Protein AF-A0A1H9S6B4-F1 (afdb_monomer_lite)

Organism: NCBI:txid315405

pLDDT: mean 76.83, std 17.58, range [34.75, 95.19]

Secondary structure (DSSP, 8-state):
--HHHHHHHHHHHHHHHHHHHHHHHHHHHHHHHHS--S-HHHHHHHHHHHHHHHHTS---THHHHHHHHHHHHHHHHHHHTT----HHHHHHHHHHHHHHT-HHHHHHHHHHHHHH-TT-HHHHHHHHHHHHHHT-HHHHHHHHHHHHHS-----HHHHHHHHHH-

Structure (mmCIF, N/CA/C/O backbone):
data_AF-A0A1H9S6B4-F1
#
_entry.id   AF-A0A1H9S6B4-F1
#
loop_
_atom_site.group_PDB
_atom_site.id
_atom_site.type_symbol
_atom_site.label_atom_id
_atom_site.label_alt_id
_atom_site.label_comp_id
_atom_site.label_asym_id
_atom_site.label_entity_id
_atom_site.label_seq_id
_atom_site.pdbx_PDB_ins_code
_atom_site.Cartn_x
_atom_site.Cartn_y
_atom_site.Cartn_z
_atom_site.occupancy
_atom_site.B_iso_or_equiv
_atom_site.auth_seq_id
_atom_site.auth_comp_id
_atom_site.auth_asym_id
_atom_site.auth_atom_id
_atom_site.pdbx_PDB_model_num
ATOM 1 N N . MET A 1 1 ? 44.516 -23.606 -2.384 1.00 48.06 1 MET A N 1
ATOM 2 C CA . MET A 1 1 ? 44.073 -22.202 -2.239 1.00 48.06 1 MET A CA 1
ATOM 3 C C . MET A 1 1 ? 44.112 -21.545 -3.615 1.00 48.06 1 MET A C 1
ATOM 5 O O . MET A 1 1 ? 45.120 -20.948 -3.953 1.00 48.06 1 MET A O 1
ATOM 9 N N . ASN A 1 2 ? 43.079 -21.761 -4.436 1.00 41.28 2 ASN A N 1
ATOM 10 C CA . ASN A 1 2 ? 42.835 -21.011 -5.684 1.00 41.28 2 ASN A CA 1
ATOM 11 C C . ASN A 1 2 ? 41.379 -21.172 -6.178 1.00 41.28 2 ASN A C 1
ATOM 13 O O . ASN A 1 2 ? 40.911 -20.349 -6.950 1.00 41.28 2 ASN A O 1
ATOM 17 N N . GLU A 1 3 ? 40.646 -22.184 -5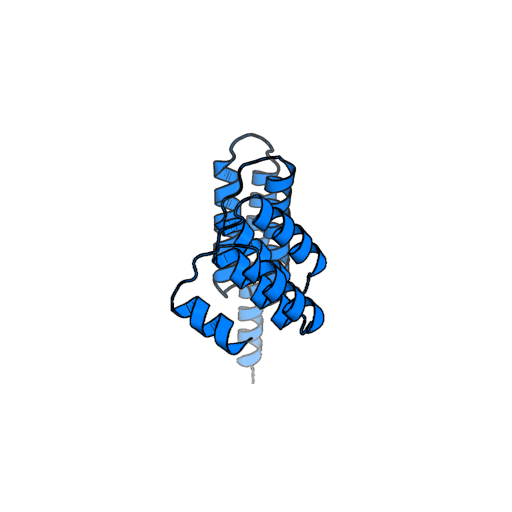.694 1.00 40.75 3 GLU A N 1
ATOM 18 C CA . GLU A 1 3 ? 39.237 -22.419 -6.061 1.00 40.75 3 GLU A CA 1
ATOM 19 C C . GLU A 1 3 ? 38.269 -21.343 -5.531 1.00 40.75 3 GLU A C 1
ATOM 21 O O . GLU A 1 3 ? 37.326 -20.991 -6.230 1.00 40.75 3 GLU A O 1
ATOM 26 N N . ASP A 1 4 ? 38.525 -20.729 -4.368 1.00 41.12 4 ASP A N 1
ATOM 27 C CA . ASP A 1 4 ? 37.637 -19.680 -3.827 1.00 41.12 4 ASP A CA 1
ATOM 28 C C . ASP A 1 4 ? 37.714 -18.341 -4.589 1.00 41.12 4 ASP A C 1
ATOM 30 O O . ASP A 1 4 ? 36.780 -17.545 -4.540 1.00 41.12 4 ASP A O 1
ATOM 34 N N . ILE A 1 5 ? 38.805 -18.068 -5.316 1.00 41.06 5 ILE A N 1
ATOM 35 C CA . ILE A 1 5 ? 38.995 -16.790 -6.031 1.00 41.06 5 ILE A CA 1
ATOM 36 C C . ILE A 1 5 ? 38.323 -16.832 -7.414 1.00 41.06 5 ILE A C 1
ATOM 38 O O . ILE A 1 5 ? 37.718 -15.846 -7.838 1.00 41.06 5 ILE A O 1
ATOM 42 N N . GLU A 1 6 ? 38.361 -17.981 -8.099 1.00 43.78 6 GLU A N 1
ATOM 43 C CA . GLU A 1 6 ? 37.706 -18.159 -9.405 1.00 43.78 6 GLU A CA 1
ATOM 44 C C . GLU A 1 6 ? 36.174 -18.196 -9.294 1.00 43.78 6 GLU A C 1
ATOM 46 O O . GLU A 1 6 ? 35.484 -17.613 -10.133 1.00 43.78 6 GLU A O 1
ATOM 51 N N . VAL A 1 7 ? 35.629 -18.795 -8.228 1.00 42.06 7 VAL A N 1
ATOM 52 C CA . VAL A 1 7 ? 34.173 -18.868 -8.004 1.00 42.06 7 VAL A CA 1
ATOM 53 C C . VAL A 1 7 ? 33.579 -17.489 -7.695 1.00 42.06 7 VAL A C 1
ATOM 55 O O . VAL A 1 7 ? 32.514 -17.149 -8.212 1.00 42.06 7 VAL A O 1
ATOM 58 N N . VAL A 1 8 ? 34.282 -16.651 -6.923 1.00 38.88 8 VAL A N 1
ATOM 59 C CA . VAL A 1 8 ? 33.838 -15.279 -6.613 1.00 38.88 8 VAL A CA 1
ATOM 60 C C . VAL A 1 8 ? 33.851 -14.398 -7.860 1.00 38.88 8 VAL A C 1
ATOM 62 O O . VAL A 1 8 ? 32.920 -13.617 -8.067 1.00 38.88 8 VAL A O 1
ATOM 65 N N . HIS A 1 9 ? 34.857 -14.537 -8.727 1.00 38.88 9 HIS A N 1
ATOM 66 C CA . HIS A 1 9 ? 34.876 -13.813 -9.997 1.00 38.88 9 HIS A CA 1
ATOM 67 C C . HIS A 1 9 ? 33.759 -14.268 -10.932 1.00 38.88 9 HIS A C 1
ATOM 69 O O . HIS A 1 9 ? 33.071 -13.417 -11.485 1.00 38.88 9 HIS A O 1
ATOM 75 N N . TYR A 1 10 ? 33.498 -15.572 -11.035 1.00 39.22 10 TYR A N 1
ATOM 76 C CA . TYR A 1 10 ? 32.417 -16.081 -11.876 1.00 39.22 10 TYR A CA 1
ATOM 77 C C . TYR A 1 10 ? 31.032 -15.642 -11.379 1.00 39.22 10 TYR A C 1
ATOM 79 O O . TYR A 1 10 ? 30.213 -15.183 -12.172 1.00 39.22 10 TYR A O 1
ATOM 87 N N . ALA A 1 11 ? 30.793 -15.675 -10.064 1.00 34.75 11 ALA A N 1
ATOM 88 C CA . ALA A 1 11 ? 29.568 -15.150 -9.467 1.00 34.75 11 ALA A CA 1
ATOM 89 C C . ALA A 1 11 ? 29.428 -13.638 -9.702 1.00 34.75 11 ALA A C 1
ATOM 91 O O . ALA A 1 11 ? 28.366 -13.187 -10.114 1.00 34.75 11 ALA A O 1
ATOM 92 N N . THR A 1 12 ? 30.502 -12.862 -9.528 1.00 37.25 12 THR A N 1
ATOM 93 C CA . THR A 1 12 ? 30.503 -11.407 -9.769 1.00 37.25 12 THR A CA 1
ATOM 94 C C . THR A 1 12 ? 30.252 -11.073 -11.239 1.00 37.25 12 THR A C 1
ATOM 96 O O . THR A 1 12 ? 29.513 -10.136 -11.532 1.00 37.25 12 THR A O 1
ATOM 99 N N . THR A 1 13 ? 30.819 -11.843 -12.169 1.00 46.03 13 THR A N 1
ATOM 100 C CA . THR A 1 13 ? 30.599 -11.683 -13.611 1.00 46.03 13 THR A CA 1
ATOM 101 C C . THR A 1 13 ? 29.174 -12.060 -13.992 1.00 46.03 13 THR A C 1
ATOM 103 O O . THR A 1 13 ? 28.532 -11.280 -14.683 1.00 46.03 13 THR A O 1
ATOM 106 N N . ILE A 1 14 ? 28.628 -13.166 -13.474 1.00 38.00 14 ILE A N 1
ATOM 107 C CA . ILE A 1 14 ? 27.219 -13.527 -13.686 1.00 38.00 14 ILE A CA 1
ATOM 108 C C . ILE A 1 14 ? 26.300 -12.454 -13.104 1.00 38.00 14 ILE A C 1
ATOM 110 O O . ILE A 1 14 ? 25.396 -12.005 -13.796 1.00 38.00 14 ILE A O 1
ATOM 114 N N . LEU A 1 15 ? 26.546 -11.988 -11.877 1.00 39.41 15 LEU A N 1
ATOM 115 C CA . LEU A 1 15 ? 25.784 -10.905 -11.250 1.00 39.41 15 LEU A CA 1
ATOM 116 C C . LEU A 1 15 ? 25.887 -9.599 -12.047 1.00 39.41 15 LEU A C 1
ATOM 118 O O . LEU A 1 15 ? 24.884 -8.906 -12.184 1.00 39.41 15 LEU A O 1
ATOM 122 N N . SER A 1 16 ? 27.053 -9.281 -12.616 1.00 50.62 16 SER A N 1
ATOM 123 C CA . SER A 1 16 ? 27.277 -8.077 -13.432 1.00 50.62 16 SER A CA 1
ATOM 124 C C . SER A 1 16 ? 26.652 -8.179 -14.829 1.00 50.62 16 SER A C 1
ATOM 126 O O . SER A 1 16 ? 26.104 -7.201 -15.328 1.00 50.62 16 SER A O 1
ATOM 128 N N . GLU A 1 17 ? 26.684 -9.350 -15.463 1.00 50.91 17 GLU A N 1
ATOM 129 C CA . GLU A 1 17 ? 26.035 -9.608 -16.756 1.00 50.91 17 GLU A CA 1
ATOM 130 C C . GLU A 1 17 ? 24.513 -9.669 -16.619 1.00 50.91 17 GLU A C 1
ATOM 132 O O . GLU A 1 17 ? 23.785 -9.182 -17.486 1.00 50.91 17 GLU A O 1
ATOM 137 N N . LEU A 1 18 ? 24.035 -10.231 -15.510 1.00 48.28 18 LEU A N 1
ATOM 138 C CA . LEU A 1 18 ? 22.630 -10.253 -15.136 1.00 48.28 18 LEU A CA 1
ATOM 139 C C . LEU A 1 18 ? 22.145 -8.821 -14.863 1.00 48.28 18 LEU A C 1
ATOM 141 O O . LEU A 1 18 ? 21.170 -8.384 -15.466 1.00 48.28 18 LEU A O 1
ATOM 145 N N . THR A 1 19 ? 22.905 -8.057 -14.073 1.00 50.72 19 THR A N 1
ATOM 146 C CA . THR A 1 19 ? 22.744 -6.607 -13.859 1.00 50.72 19 THR A CA 1
ATOM 147 C C . THR A 1 19 ? 22.668 -5.840 -15.180 1.00 50.72 19 THR A C 1
ATOM 149 O O . THR A 1 19 ? 21.716 -5.101 -15.398 1.00 50.72 19 THR A O 1
ATOM 152 N N . ALA A 1 20 ? 23.611 -6.048 -16.102 1.00 63.16 20 ALA A N 1
ATOM 153 C CA . ALA A 1 20 ? 23.671 -5.310 -17.364 1.00 63.16 20 ALA A CA 1
ATOM 154 C C . ALA A 1 20 ? 22.503 -5.642 -18.308 1.00 63.16 20 ALA A C 1
ATOM 156 O O . ALA A 1 20 ? 21.926 -4.738 -18.911 1.00 63.16 20 ALA A O 1
ATOM 157 N N . LYS A 1 21 ? 22.111 -6.921 -18.411 1.00 58.25 21 LYS A N 1
ATOM 158 C CA . LYS A 1 21 ? 20.923 -7.333 -19.182 1.00 58.25 21 LYS A CA 1
ATOM 159 C C . LYS A 1 21 ? 19.634 -6.781 -18.582 1.00 58.25 21 LYS A C 1
ATOM 161 O O . LYS A 1 21 ? 18.717 -6.435 -19.326 1.00 58.25 21 LYS A O 1
ATOM 166 N N . TYR A 1 22 ? 19.557 -6.678 -17.257 1.00 58.34 22 TYR A N 1
ATOM 167 C CA . TYR A 1 22 ? 18.402 -6.097 -16.581 1.00 58.34 22 TYR A CA 1
ATOM 168 C C . TYR A 1 22 ? 18.359 -4.576 -16.683 1.00 58.34 22 TYR A C 1
ATOM 170 O O . TYR A 1 22 ? 17.283 -4.034 -16.920 1.00 58.34 22 TYR A O 1
ATOM 178 N N . ASP A 1 23 ? 19.497 -3.890 -16.603 1.00 60.03 23 ASP A N 1
ATOM 179 C CA . ASP A 1 23 ? 19.592 -2.457 -16.880 1.00 60.03 23 ASP A CA 1
ATOM 180 C C . ASP A 1 23 ? 19.213 -2.149 -18.327 1.00 60.03 23 ASP A C 1
ATOM 182 O O . ASP A 1 23 ? 18.496 -1.183 -18.580 1.00 60.03 23 ASP A O 1
ATOM 186 N N . GLU A 1 24 ? 19.614 -2.996 -19.277 1.00 65.25 24 GLU A N 1
ATOM 187 C CA . GLU A 1 24 ? 19.186 -2.893 -20.669 1.00 65.25 24 GLU A CA 1
ATOM 188 C C . GLU A 1 24 ? 17.670 -3.100 -20.803 1.00 65.25 24 GLU A C 1
ATOM 190 O O . GLU A 1 24 ? 17.001 -2.272 -21.421 1.00 65.25 24 GLU A O 1
ATOM 195 N N . HIS A 1 25 ? 17.096 -4.128 -20.169 1.00 57.00 25 HIS A N 1
ATOM 196 C CA . HIS A 1 25 ? 15.646 -4.360 -20.159 1.00 57.00 25 HIS A CA 1
ATOM 197 C C . HIS A 1 25 ? 14.875 -3.206 -19.509 1.00 57.00 25 HIS A C 1
ATOM 199 O O . HIS A 1 25 ? 13.878 -2.737 -20.061 1.00 57.00 25 HIS A O 1
ATOM 205 N N . LEU A 1 26 ? 15.346 -2.701 -18.368 1.00 57.78 26 LEU A N 1
ATOM 206 C CA . LEU A 1 26 ? 14.770 -1.557 -17.669 1.00 57.78 26 LEU A CA 1
ATOM 207 C C . LEU A 1 26 ? 14.898 -0.285 -18.511 1.00 57.78 26 LEU A C 1
ATOM 209 O O . LEU A 1 26 ? 13.979 0.531 -18.546 1.00 57.78 26 LEU A O 1
ATOM 213 N N . HIS A 1 27 ? 16.011 -0.106 -19.219 1.00 62.50 27 HIS A N 1
ATOM 214 C CA . HIS A 1 27 ? 16.219 1.011 -20.129 1.00 62.50 27 HIS A CA 1
ATOM 215 C C . HIS A 1 27 ? 15.288 0.926 -21.344 1.00 62.50 27 HIS A C 1
ATOM 217 O O . HIS A 1 27 ? 14.626 1.911 -21.672 1.00 62.50 27 HIS A O 1
ATOM 223 N N . GLN A 1 28 ? 15.165 -0.245 -21.970 1.00 62.41 28 GLN A N 1
ATOM 224 C CA . GLN A 1 28 ? 14.234 -0.505 -23.069 1.00 62.41 28 GLN A CA 1
ATOM 225 C C . GLN A 1 28 ? 12.777 -0.300 -22.628 1.00 62.41 28 GLN A C 1
ATOM 227 O O . GLN A 1 28 ? 12.000 0.314 -23.358 1.00 62.41 28 GLN A O 1
ATOM 232 N N . LEU A 1 29 ? 12.415 -0.716 -21.410 1.00 55.25 29 LEU A N 1
ATOM 233 C CA . LEU A 1 29 ? 11.091 -0.494 -20.818 1.00 55.25 29 LEU A CA 1
ATOM 234 C C . LEU A 1 29 ? 10.840 0.982 -20.503 1.00 55.25 29 LEU A C 1
ATOM 236 O O . LEU A 1 29 ? 9.793 1.506 -20.874 1.00 55.25 29 LEU A O 1
ATOM 240 N N . LYS A 1 30 ? 11.813 1.695 -19.923 1.00 55.06 30 LYS A N 1
ATOM 241 C CA . LYS A 1 30 ? 11.750 3.157 -19.738 1.00 55.06 30 LYS A CA 1
ATOM 242 C C . LYS A 1 30 ? 11.584 3.879 -21.074 1.00 55.06 30 LYS A C 1
ATOM 244 O O . LYS A 1 30 ? 10.847 4.859 -21.148 1.00 55.06 30 LYS A O 1
ATOM 249 N N . GLN A 1 31 ? 12.236 3.406 -22.137 1.00 59.53 31 GLN A N 1
ATOM 250 C CA . GLN A 1 31 ? 12.050 3.931 -23.490 1.00 59.53 31 GLN A CA 1
ATOM 251 C C . GLN A 1 31 ? 10.671 3.581 -24.072 1.00 59.53 31 GLN A C 1
ATOM 253 O O . GLN A 1 31 ? 10.062 4.423 -24.732 1.00 59.53 31 GLN A O 1
ATOM 258 N N . TYR A 1 32 ? 10.156 2.376 -23.813 1.00 52.25 32 TYR A N 1
ATOM 259 C CA . TYR A 1 32 ? 8.831 1.929 -24.248 1.00 52.25 32 TYR A CA 1
ATOM 260 C C . TYR A 1 32 ? 7.707 2.701 -23.541 1.00 52.25 32 TYR A C 1
ATOM 262 O O . TYR A 1 32 ? 6.788 3.168 -24.204 1.00 52.25 32 TYR A O 1
ATOM 270 N N . ALA A 1 33 ? 7.828 2.940 -22.233 1.00 48.19 33 ALA A N 1
ATOM 271 C CA . ALA A 1 33 ? 6.916 3.777 -21.453 1.00 48.19 33 ALA A CA 1
ATOM 272 C C . ALA A 1 33 ? 7.018 5.270 -21.833 1.00 48.19 33 ALA A C 1
ATOM 274 O O . ALA A 1 33 ? 6.006 5.969 -21.896 1.00 48.19 33 ALA A O 1
ATOM 275 N N . LYS A 1 34 ? 8.223 5.767 -22.171 1.00 53.03 34 LYS A N 1
ATOM 276 C CA . LYS A 1 34 ? 8.434 7.133 -22.698 1.00 53.03 34 LYS A CA 1
ATOM 277 C C . LYS A 1 34 ? 7.794 7.374 -24.061 1.00 53.03 34 LYS A C 1
ATOM 279 O O . LYS A 1 34 ? 7.544 8.535 -24.395 1.00 53.03 34 LYS A O 1
ATOM 284 N N . LYS A 1 35 ? 7.519 6.333 -24.854 1.00 52.03 35 LYS A N 1
ATOM 285 C CA . LYS A 1 35 ? 6.670 6.450 -26.048 1.00 52.03 35 LYS A CA 1
ATOM 286 C C . LYS A 1 35 ? 5.231 6.629 -25.565 1.00 52.03 35 LYS A C 1
ATOM 288 O O . LYS A 1 35 ? 4.455 5.685 -25.486 1.00 52.03 35 LYS A O 1
ATOM 293 N N . LYS A 1 36 ? 4.936 7.873 -25.180 1.00 47.19 36 LYS A N 1
ATOM 294 C CA . LYS A 1 36 ? 3.730 8.379 -24.512 1.00 47.19 36 LYS A CA 1
ATOM 295 C C . LYS A 1 36 ? 2.517 8.381 -25.455 1.00 47.19 36 LYS A C 1
ATOM 297 O O . LYS A 1 36 ? 1.856 9.397 -25.648 1.00 47.19 36 LYS A O 1
ATOM 302 N N . THR A 1 37 ? 2.259 7.234 -26.074 1.00 48.53 37 THR A N 1
ATOM 303 C CA . THR A 1 37 ? 1.147 6.994 -26.988 1.00 48.53 37 THR A CA 1
ATOM 304 C C . THR A 1 37 ? 0.610 5.577 -26.743 1.00 48.53 37 THR A C 1
ATOM 306 O O . THR A 1 37 ? 1.171 4.575 -27.183 1.00 48.53 37 THR A O 1
ATOM 309 N N . GLU A 1 38 ? -0.499 5.557 -25.995 1.00 58.50 38 GLU A N 1
ATOM 310 C CA . GLU A 1 38 ? -1.653 4.661 -26.171 1.00 58.50 38 GLU A CA 1
ATOM 311 C C . GLU A 1 38 ? -1.576 3.223 -25.621 1.00 58.50 38 GLU A C 1
ATOM 313 O O . GLU A 1 38 ? -1.293 2.237 -26.302 1.00 58.50 38 GLU A O 1
ATOM 318 N N . SER A 1 39 ? -1.921 3.083 -24.338 1.00 65.25 39 SER A N 1
ATOM 319 C CA . SER A 1 39 ? -3.183 2.471 -23.862 1.00 65.25 39 SER A CA 1
ATOM 320 C C . SER A 1 39 ? -3.085 2.229 -22.351 1.00 65.25 39 SER A C 1
ATOM 322 O O . SER A 1 39 ? -2.065 1.747 -21.864 1.00 65.25 39 SER A O 1
ATOM 324 N N . LEU A 1 40 ? -4.143 2.553 -21.603 1.00 68.19 40 LEU A N 1
ATOM 325 C CA . LEU A 1 40 ? -4.270 2.273 -20.163 1.00 68.19 40 LEU A CA 1
ATOM 326 C C . LEU A 1 40 ? -3.864 0.825 -19.812 1.00 68.19 40 LEU A C 1
ATOM 328 O O . LEU A 1 40 ? -3.160 0.581 -18.837 1.00 68.19 40 LEU A O 1
ATOM 332 N N . ASP A 1 41 ? -4.242 -0.121 -20.673 1.00 69.25 41 ASP A N 1
ATOM 333 C CA . ASP A 1 41 ? -3.897 -1.541 -20.576 1.00 69.25 41 ASP A CA 1
ATOM 334 C C . ASP A 1 41 ? -2.380 -1.799 -20.527 1.00 69.25 41 ASP A C 1
ATOM 336 O O . ASP A 1 41 ? -1.914 -2.601 -19.720 1.00 69.25 41 ASP A O 1
ATOM 340 N N . ARG A 1 42 ? -1.576 -1.083 -21.325 1.00 70.75 42 ARG A N 1
ATOM 341 C CA . ARG A 1 42 ? -0.110 -1.226 -21.297 1.00 70.75 42 ARG A CA 1
ATOM 342 C C . ARG A 1 42 ? 0.495 -0.731 -19.991 1.00 70.75 42 ARG A C 1
ATOM 344 O O . ARG A 1 42 ? 1.432 -1.351 -19.499 1.00 70.75 42 ARG A O 1
ATOM 351 N N . ARG A 1 43 ? -0.038 0.357 -19.433 1.00 73.12 43 ARG A N 1
ATOM 352 C CA . ARG A 1 43 ? 0.427 0.903 -18.151 1.00 73.12 43 ARG A CA 1
ATOM 353 C C . ARG A 1 43 ? 0.110 -0.050 -17.001 1.00 73.12 43 ARG A C 1
ATOM 355 O O . ARG A 1 43 ? 0.988 -0.351 -16.202 1.00 73.12 43 ARG A O 1
ATOM 362 N N . HIS A 1 44 ? -1.093 -0.629 -16.992 1.00 73.94 44 HIS A N 1
ATOM 363 C CA . HIS A 1 44 ? -1.435 -1.687 -16.039 1.00 73.94 44 HIS A CA 1
ATOM 364 C C . HIS A 1 44 ? -0.548 -2.917 -16.180 1.00 73.94 44 HIS A C 1
ATOM 366 O O . HIS A 1 44 ? -0.034 -3.388 -15.177 1.00 73.94 44 HIS A O 1
ATOM 372 N N . LYS A 1 45 ? -0.298 -3.396 -17.403 1.00 74.25 45 LYS A N 1
ATOM 373 C CA . LYS A 1 45 ? 0.610 -4.533 -17.633 1.00 74.25 45 LYS A CA 1
ATOM 374 C C . LYS A 1 45 ? 2.032 -4.254 -17.160 1.00 74.25 45 LYS A C 1
ATOM 376 O O . LYS A 1 45 ? 2.699 -5.159 -16.672 1.00 74.25 45 LYS A O 1
ATOM 381 N N . TYR A 1 46 ? 2.498 -3.018 -17.306 1.00 76.56 46 TYR A N 1
ATOM 382 C CA . TYR A 1 46 ? 3.803 -2.615 -16.802 1.00 76.56 46 TYR A CA 1
ATOM 383 C C . TYR A 1 46 ? 3.836 -2.590 -15.267 1.00 76.56 46 TYR A C 1
ATOM 385 O O . TYR A 1 46 ? 4.767 -3.134 -14.680 1.00 76.56 46 TYR A O 1
ATOM 393 N N . ALA A 1 47 ? 2.798 -2.060 -14.614 1.00 78.69 47 ALA A N 1
ATOM 394 C CA . ALA A 1 47 ? 2.663 -2.129 -13.159 1.00 78.69 47 ALA A CA 1
ATOM 395 C C . ALA A 1 47 ? 2.548 -3.581 -12.652 1.00 78.69 47 ALA A C 1
ATOM 397 O O . ALA A 1 47 ? 3.234 -3.945 -11.703 1.00 78.69 47 ALA A O 1
ATOM 398 N N . ASP A 1 48 ? 1.749 -4.427 -13.314 1.00 77.06 48 ASP A N 1
ATOM 399 C CA . ASP A 1 48 ? 1.610 -5.859 -13.007 1.00 77.06 48 ASP A CA 1
ATOM 400 C C . ASP A 1 48 ? 2.979 -6.570 -13.099 1.00 77.06 48 ASP A C 1
ATOM 402 O O . ASP A 1 48 ? 3.347 -7.341 -12.214 1.00 77.06 48 ASP A O 1
ATOM 406 N N . PHE A 1 49 ? 3.770 -6.268 -14.138 1.00 77.06 49 PHE A N 1
ATOM 407 C CA . PHE A 1 49 ? 5.126 -6.801 -14.307 1.00 77.06 49 PHE A CA 1
ATOM 408 C C . PHE A 1 49 ? 6.077 -6.353 -13.191 1.00 77.06 49 PHE A C 1
ATOM 410 O O . PHE A 1 49 ? 6.793 -7.179 -12.628 1.00 77.06 49 PHE A O 1
ATOM 417 N N . LEU A 1 50 ? 6.082 -5.056 -12.866 1.00 75.94 50 LEU A N 1
ATOM 418 C CA . LEU A 1 50 ? 6.906 -4.517 -11.786 1.00 75.94 50 LEU A CA 1
ATOM 419 C C . LEU A 1 50 ? 6.548 -5.161 -10.442 1.00 75.94 50 LEU A C 1
ATOM 421 O O . LEU A 1 50 ? 7.456 -5.556 -9.717 1.00 75.94 50 LEU A O 1
ATOM 425 N N . ASN A 1 51 ? 5.253 -5.320 -10.142 1.00 80.56 51 ASN A N 1
ATOM 426 C CA . ASN A 1 51 ? 4.810 -5.980 -8.916 1.00 80.56 51 ASN A CA 1
ATOM 427 C C . ASN A 1 51 ? 5.291 -7.433 -8.847 1.00 80.56 51 ASN A C 1
ATOM 429 O O . ASN A 1 51 ? 5.921 -7.826 -7.873 1.00 80.56 51 ASN A O 1
ATOM 433 N N . HIS A 1 52 ? 5.079 -8.207 -9.917 1.00 76.06 52 HIS A N 1
ATOM 434 C CA . HIS A 1 52 ? 5.527 -9.599 -9.969 1.00 76.06 52 HIS A CA 1
ATOM 435 C C . HIS A 1 52 ? 7.039 -9.730 -9.743 1.00 76.06 52 HIS A C 1
ATOM 437 O O . HIS A 1 52 ? 7.500 -10.673 -9.106 1.00 76.06 52 HIS A O 1
ATOM 443 N N . TYR A 1 53 ? 7.819 -8.773 -10.249 1.00 71.50 53 TYR A N 1
ATOM 444 C CA . TYR A 1 53 ? 9.265 -8.784 -10.079 1.00 71.50 53 TYR A CA 1
ATOM 445 C C . TYR A 1 53 ? 9.695 -8.402 -8.653 1.00 71.50 53 TYR A C 1
ATOM 447 O O . TYR A 1 53 ? 10.607 -9.031 -8.121 1.00 71.50 53 TYR A O 1
ATOM 455 N N . ILE A 1 54 ? 9.009 -7.449 -8.009 1.00 75.00 54 ILE A N 1
ATOM 456 C CA . ILE A 1 54 ? 9.207 -7.119 -6.583 1.00 75.00 54 ILE A CA 1
ATOM 457 C C . ILE A 1 54 ? 8.878 -8.333 -5.698 1.00 75.00 54 ILE A C 1
ATOM 459 O O . ILE A 1 54 ? 9.643 -8.662 -4.797 1.00 75.00 54 ILE A O 1
ATOM 463 N N . GLU A 1 55 ? 7.781 -9.037 -5.985 1.00 77.25 55 GLU A N 1
ATOM 464 C CA . GLU A 1 55 ? 7.346 -10.224 -5.234 1.00 77.25 55 GLU A CA 1
ATOM 465 C C . GLU A 1 55 ? 8.235 -11.452 -5.458 1.00 77.25 55 GLU A C 1
ATOM 467 O O . GLU A 1 55 ? 8.238 -12.367 -4.640 1.00 77.25 55 GLU A O 1
ATOM 472 N N . SER A 1 56 ? 8.990 -11.503 -6.558 1.00 69.19 56 SER A N 1
ATOM 473 C CA . SER A 1 56 ? 9.741 -12.703 -6.936 1.00 69.19 56 SER A CA 1
ATOM 474 C C . SER A 1 56 ? 10.922 -13.047 -6.015 1.00 69.19 56 SER A C 1
ATOM 476 O O . SER A 1 56 ? 11.572 -14.055 -6.264 1.00 69.19 56 SER A O 1
ATOM 478 N N . GLU A 1 57 ? 11.233 -12.234 -4.995 1.00 61.16 57 GLU A N 1
ATOM 479 C CA . GLU A 1 57 ? 12.405 -12.336 -4.091 1.00 61.16 57 GLU A CA 1
ATOM 480 C C . GLU A 1 57 ? 13.779 -12.395 -4.802 1.00 61.16 57 GLU A C 1
ATOM 482 O O . GLU A 1 57 ? 14.821 -12.400 -4.155 1.00 61.16 57 GLU A O 1
ATOM 487 N N . ILE A 1 58 ? 13.817 -12.366 -6.140 1.00 56.16 58 ILE A N 1
ATOM 488 C CA . ILE A 1 58 ? 15.038 -12.402 -6.963 1.00 56.16 58 ILE A CA 1
ATOM 489 C C . ILE A 1 58 ? 15.794 -11.062 -6.901 1.00 56.16 58 ILE A C 1
ATOM 491 O O . ILE A 1 58 ? 16.995 -10.999 -7.171 1.00 56.16 58 ILE A O 1
ATOM 495 N N . ALA A 1 59 ? 15.110 -9.974 -6.545 1.00 54.38 59 ALA A N 1
ATOM 496 C CA . ALA A 1 59 ? 15.689 -8.643 -6.433 1.00 54.38 59 ALA A CA 1
ATOM 497 C C . ALA A 1 59 ? 16.255 -8.405 -5.022 1.00 54.38 59 ALA A C 1
ATOM 499 O O . ALA A 1 59 ? 15.636 -7.741 -4.200 1.00 54.38 59 ALA A O 1
ATOM 500 N N . GLU A 1 60 ? 17.451 -8.912 -4.723 1.00 54.75 60 GLU A N 1
ATOM 501 C CA . GLU A 1 60 ? 18.134 -8.556 -3.472 1.00 54.75 60 GLU A CA 1
ATOM 502 C C . GLU A 1 60 ? 18.822 -7.176 -3.567 1.00 54.75 60 GLU A C 1
ATOM 504 O O . GLU A 1 60 ? 19.445 -6.810 -4.571 1.00 54.75 60 GLU A O 1
ATOM 509 N N . GLY A 1 61 ? 18.738 -6.387 -2.491 1.00 61.31 61 GLY A N 1
ATOM 510 C CA . GLY A 1 61 ? 19.508 -5.151 -2.318 1.00 61.31 61 GLY A CA 1
ATOM 511 C C . GLY A 1 61 ? 19.022 -3.954 -3.150 1.00 61.31 61 GLY A C 1
ATOM 512 O O . GLY A 1 61 ? 17.859 -3.565 -3.097 1.00 61.31 61 GLY A O 1
ATOM 513 N N . HIS A 1 62 ? 19.930 -3.300 -3.884 1.00 52.66 62 HIS A N 1
ATOM 514 C CA . HIS A 1 62 ? 19.664 -2.026 -4.580 1.00 52.66 62 HIS A CA 1
ATOM 515 C C . HIS A 1 62 ? 18.598 -2.108 -5.691 1.00 52.66 62 HIS A C 1
ATOM 517 O O . HIS A 1 62 ? 17.995 -1.088 -6.049 1.00 52.66 62 HIS A O 1
ATOM 523 N N . TYR A 1 63 ? 18.351 -3.304 -6.228 1.00 65.25 63 TYR A N 1
ATOM 524 C CA . TYR A 1 63 ? 17.344 -3.516 -7.265 1.00 65.25 63 TYR A CA 1
ATOM 525 C C . TYR A 1 63 ? 15.924 -3.385 -6.726 1.00 65.25 63 TYR A C 1
ATOM 527 O O . TYR A 1 63 ? 15.116 -2.713 -7.364 1.00 65.25 63 TYR A O 1
ATOM 535 N N . ASP A 1 64 ? 15.648 -3.925 -5.537 1.00 71.00 64 ASP A N 1
ATOM 536 C CA . ASP A 1 64 ? 14.335 -3.843 -4.886 1.00 71.00 64 ASP A CA 1
ATOM 537 C C . ASP A 1 64 ? 13.873 -2.387 -4.737 1.00 71.00 64 ASP A C 1
ATOM 539 O O . ASP A 1 64 ? 12.796 -2.009 -5.196 1.00 71.00 64 ASP A O 1
ATOM 543 N N . LEU A 1 65 ? 14.744 -1.519 -4.210 1.00 75.38 65 LEU A N 1
ATOM 544 C CA . LEU A 1 65 ? 14.429 -0.099 -4.043 1.00 75.38 65 LEU A CA 1
ATOM 545 C C . LEU A 1 65 ? 14.171 0.605 -5.386 1.00 75.38 65 LEU A C 1
ATOM 547 O O . LEU A 1 65 ? 13.257 1.421 -5.499 1.00 75.38 65 LEU A O 1
ATOM 551 N N . THR A 1 66 ? 14.958 0.287 -6.418 1.00 76.81 66 THR A N 1
ATOM 552 C CA . THR A 1 66 ? 14.802 0.883 -7.755 1.00 76.81 66 THR A CA 1
ATOM 553 C C . THR A 1 66 ? 13.479 0.473 -8.401 1.00 76.81 66 THR A C 1
ATOM 555 O O . THR A 1 66 ? 12.809 1.300 -9.024 1.00 76.81 66 THR A O 1
ATOM 558 N N . LEU A 1 67 ? 13.088 -0.791 -8.240 1.00 75.06 67 LEU A N 1
ATOM 559 C CA . LEU A 1 67 ? 11.832 -1.335 -8.752 1.00 75.06 67 LEU A CA 1
ATOM 560 C C . LEU A 1 67 ? 10.634 -0.767 -8.006 1.00 75.06 67 LEU A C 1
ATOM 562 O O . LEU A 1 67 ? 9.691 -0.311 -8.649 1.00 75.06 67 LEU A O 1
ATOM 566 N N . LYS A 1 68 ? 10.704 -0.707 -6.672 1.00 85.25 68 LYS A N 1
ATOM 567 C CA . LYS A 1 68 ? 9.700 -0.046 -5.833 1.00 85.25 68 LYS A CA 1
ATOM 568 C C . LYS A 1 68 ? 9.511 1.405 -6.252 1.00 85.25 68 LYS A C 1
ATOM 570 O O . LYS A 1 68 ? 8.382 1.823 -6.474 1.00 85.25 68 LYS A O 1
ATOM 575 N N . GLN A 1 69 ? 10.593 2.154 -6.472 1.00 83.50 69 GLN A N 1
ATOM 576 C CA . GLN A 1 69 ? 10.488 3.534 -6.950 1.00 83.50 69 GLN A CA 1
ATOM 577 C C . GLN A 1 69 ? 9.881 3.628 -8.357 1.00 83.50 69 GLN A C 1
ATOM 579 O O . GLN A 1 69 ? 9.082 4.525 -8.623 1.00 83.50 69 GLN A O 1
ATOM 584 N N . ALA A 1 70 ? 10.236 2.717 -9.267 1.00 78.75 70 ALA A N 1
ATOM 585 C CA . ALA A 1 70 ? 9.636 2.670 -10.600 1.00 78.75 70 ALA A CA 1
ATOM 586 C C . ALA A 1 70 ? 8.132 2.360 -10.538 1.00 78.75 70 ALA A C 1
ATOM 588 O O . ALA A 1 70 ? 7.358 2.979 -11.266 1.00 78.75 70 ALA A O 1
ATOM 589 N N . TYR A 1 71 ? 7.729 1.450 -9.648 1.00 86.44 71 TYR A N 1
ATOM 590 C CA . TYR A 1 71 ? 6.333 1.105 -9.403 1.00 86.44 71 TYR A CA 1
ATOM 591 C C . TYR A 1 71 ? 5.558 2.290 -8.821 1.00 86.44 71 TYR A C 1
ATOM 593 O O . TYR A 1 71 ? 4.503 2.636 -9.350 1.00 86.44 71 TYR A O 1
ATOM 601 N N . ILE A 1 72 ? 6.109 2.951 -7.793 1.00 89.44 72 ILE A N 1
ATOM 602 C CA . ILE A 1 72 ? 5.532 4.164 -7.197 1.00 89.44 72 ILE A CA 1
ATOM 603 C C . ILE A 1 72 ? 5.271 5.201 -8.286 1.00 89.44 72 ILE A C 1
ATOM 605 O O . ILE A 1 72 ? 4.132 5.622 -8.458 1.00 89.44 72 ILE A O 1
ATOM 609 N N . ASN A 1 73 ? 6.295 5.543 -9.072 1.00 85.56 73 ASN A N 1
ATOM 610 C CA . ASN A 1 73 ? 6.169 6.555 -10.118 1.00 85.56 73 ASN A CA 1
ATOM 611 C C . ASN A 1 73 ? 5.093 6.182 -11.150 1.00 85.56 73 ASN A C 1
ATOM 613 O O . ASN A 1 73 ? 4.307 7.034 -11.550 1.00 85.56 73 ASN A O 1
ATOM 617 N N . GLU A 1 74 ? 5.027 4.915 -11.572 1.00 83.50 74 GLU A N 1
ATOM 618 C CA . GLU A 1 74 ? 4.043 4.472 -12.564 1.00 83.50 74 GLU A CA 1
ATOM 619 C C . GLU A 1 74 ? 2.604 4.588 -12.040 1.00 83.50 74 GLU A C 1
ATOM 621 O O . GLU A 1 74 ? 1.730 5.102 -12.744 1.00 83.50 74 GLU A O 1
ATOM 626 N N . VAL A 1 75 ? 2.353 4.132 -10.808 1.00 89.31 75 VAL A N 1
ATOM 627 C CA . VAL A 1 75 ? 1.015 4.167 -10.199 1.00 89.31 75 VAL A CA 1
ATOM 628 C C . VAL A 1 75 ? 0.615 5.593 -9.813 1.00 89.31 75 VAL A C 1
ATOM 630 O O . VAL A 1 75 ? -0.532 5.980 -10.038 1.00 89.31 75 VAL A O 1
ATOM 633 N N . GLU A 1 76 ? 1.538 6.410 -9.305 1.00 89.94 76 GLU A N 1
ATOM 634 C CA . GLU A 1 76 ? 1.284 7.830 -9.038 1.00 89.94 76 GLU A CA 1
ATOM 635 C C . GLU A 1 76 ? 0.984 8.608 -10.324 1.00 89.94 76 GLU A C 1
ATOM 637 O O . GLU A 1 76 ? 0.039 9.395 -10.350 1.00 89.94 76 GLU A O 1
ATOM 642 N N . ASP A 1 77 ? 1.704 8.344 -11.418 1.00 84.94 77 ASP A N 1
ATOM 643 C CA . ASP A 1 77 ? 1.425 8.952 -12.723 1.00 84.94 77 ASP A CA 1
ATOM 644 C C . ASP A 1 77 ? 0.079 8.489 -13.306 1.00 84.94 77 ASP A C 1
ATOM 646 O O . ASP A 1 77 ? -0.556 9.218 -14.073 1.00 84.94 77 ASP A O 1
ATOM 650 N N . LEU A 1 78 ? -0.361 7.263 -13.004 1.00 85.19 78 LEU A N 1
ATOM 651 C CA . LEU A 1 78 ? -1.707 6.797 -13.349 1.00 85.19 78 LEU A CA 1
ATOM 652 C C . LEU A 1 78 ? -2.771 7.560 -12.549 1.00 85.19 78 LEU A C 1
ATOM 654 O O . LEU A 1 78 ? -3.730 8.055 -13.141 1.00 85.19 78 LEU A O 1
ATOM 658 N N . LEU A 1 79 ? -2.563 7.724 -11.239 1.00 86.56 79 LEU A N 1
ATOM 659 C CA . LEU A 1 79 ? -3.452 8.491 -10.361 1.00 86.56 79 LEU A CA 1
ATOM 660 C C . LEU A 1 79 ? -3.519 9.976 -10.735 1.00 86.56 79 LEU A C 1
ATOM 662 O O . LEU A 1 79 ? -4.591 10.574 -10.690 1.00 86.56 79 LEU A O 1
ATOM 666 N N . ALA A 1 80 ? -2.388 10.582 -11.097 1.00 85.50 80 ALA A N 1
ATOM 667 C CA . ALA A 1 80 ? -2.313 11.984 -11.498 1.00 85.50 80 ALA A CA 1
ATOM 668 C C . ALA A 1 80 ? -2.953 12.237 -12.871 1.00 85.50 80 ALA A C 1
ATOM 670 O O . ALA A 1 80 ? -3.438 13.336 -13.131 1.00 85.50 80 ALA A O 1
ATOM 671 N N . GLY A 1 81 ? -2.960 11.228 -13.745 1.00 78.75 81 GLY A N 1
ATOM 672 C CA . GLY A 1 81 ? -3.586 11.292 -15.065 1.00 78.75 81 GLY A CA 1
ATOM 673 C C . GLY A 1 81 ? -5.100 11.065 -15.075 1.00 78.75 81 GLY A C 1
ATOM 674 O O . GLY A 1 81 ? -5.653 10.942 -16.163 1.00 78.75 81 GLY A O 1
ATOM 675 N N . ASP A 1 82 ? -5.744 10.978 -13.903 1.00 70.06 82 ASP A N 1
ATOM 676 C CA . ASP A 1 82 ? -7.172 10.654 -13.729 1.00 70.06 82 ASP A CA 1
ATOM 677 C C . ASP A 1 82 ? -7.588 9.343 -14.425 1.0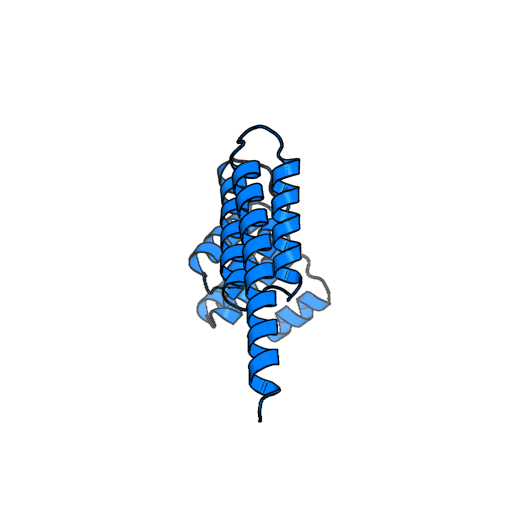0 70.06 82 ASP A C 1
ATOM 679 O O . ASP A 1 82 ? -8.708 9.158 -14.903 1.00 70.06 82 ASP A O 1
ATOM 683 N N . PHE A 1 83 ? -6.642 8.407 -14.524 1.00 75.50 83 PHE A N 1
ATOM 684 C CA . PHE A 1 83 ? -6.891 7.094 -15.093 1.00 75.50 83 PHE A CA 1
ATOM 685 C C . PHE A 1 83 ? -7.481 6.163 -14.027 1.00 75.50 83 PHE A C 1
ATOM 687 O O . PHE A 1 83 ? -7.039 6.195 -12.877 1.00 75.50 83 PHE A O 1
ATOM 694 N N . PRO A 1 84 ? -8.431 5.277 -14.380 1.00 80.94 84 PRO A N 1
ATOM 695 C CA . PRO A 1 84 ? -8.943 4.286 -13.442 1.00 80.94 84 PRO A CA 1
ATOM 696 C C . PRO A 1 84 ? -7.819 3.335 -13.019 1.00 80.94 84 PRO A C 1
ATOM 698 O O . PRO A 1 84 ? -7.328 2.547 -13.824 1.00 80.94 84 PRO A O 1
ATOM 701 N N . VAL A 1 85 ? -7.420 3.394 -11.747 1.00 85.81 85 VAL A N 1
ATOM 702 C CA . VAL A 1 85 ? -6.399 2.506 -11.179 1.00 85.81 85 VAL A CA 1
ATOM 703 C C . VAL A 1 85 ? -7.070 1.325 -10.486 1.00 85.81 85 VAL A C 1
ATOM 705 O O . VAL A 1 85 ? -7.972 1.503 -9.669 1.00 85.81 85 VAL A O 1
ATOM 708 N N . LYS A 1 86 ? -6.634 0.097 -10.795 1.00 88.38 86 LYS A N 1
ATOM 709 C CA . LYS A 1 86 ? -7.136 -1.108 -10.117 1.00 88.38 86 LYS A CA 1
ATOM 710 C C . LYS A 1 86 ? -6.844 -1.021 -8.613 1.00 88.38 86 LYS A C 1
ATOM 712 O O . LYS A 1 86 ? -5.717 -0.703 -8.240 1.00 88.38 86 LYS A O 1
ATOM 717 N N . LYS A 1 87 ? -7.809 -1.413 -7.769 1.00 89.81 87 LYS A N 1
ATOM 718 C CA . LYS A 1 87 ? -7.651 -1.481 -6.300 1.00 89.81 87 LYS A CA 1
ATOM 719 C C . LYS A 1 87 ? -6.367 -2.209 -5.891 1.00 89.81 87 LYS A C 1
ATOM 721 O O . LYS A 1 87 ? -5.631 -1.701 -5.055 1.00 89.81 87 LYS A O 1
ATOM 726 N N . LEU A 1 88 ? -6.070 -3.343 -6.533 1.00 89.81 88 LEU A N 1
ATOM 727 C CA . LEU A 1 88 ? -4.859 -4.127 -6.273 1.00 89.81 88 LEU A CA 1
ATOM 728 C C . LEU A 1 88 ? -3.589 -3.268 -6.349 1.00 89.81 88 LEU A C 1
ATOM 730 O O . LEU A 1 88 ? -2.784 -3.309 -5.432 1.00 89.81 88 LEU A O 1
ATOM 734 N N . HIS A 1 89 ? -3.451 -2.420 -7.374 1.00 89.88 89 HIS A N 1
ATOM 735 C CA . HIS A 1 89 ? -2.258 -1.589 -7.513 1.00 89.88 89 HIS A CA 1
ATOM 736 C C . HIS A 1 89 ? -2.098 -0.567 -6.389 1.00 89.88 89 HIS A C 1
ATOM 738 O O . HIS A 1 89 ? -0.970 -0.233 -6.031 1.00 89.88 89 HIS A O 1
ATOM 744 N N . LEU A 1 90 ? -3.215 -0.075 -5.847 1.00 93.00 90 LEU A N 1
ATOM 745 C CA . LEU A 1 90 ? -3.227 0.852 -4.718 1.00 93.00 90 LEU A CA 1
ATOM 746 C C . LEU A 1 90 ? -2.874 0.144 -3.410 1.00 93.00 90 LEU A C 1
ATOM 748 O O . LEU A 1 90 ? -2.156 0.716 -2.600 1.00 93.00 90 LEU A O 1
ATOM 752 N N . LEU A 1 91 ? -3.329 -1.096 -3.223 1.00 92.31 91 LEU A N 1
ATOM 753 C CA . LEU A 1 91 ? -2.939 -1.911 -2.072 1.00 92.31 91 LEU A CA 1
ATOM 754 C C . LEU A 1 91 ? -1.440 -2.229 -2.111 1.00 92.31 91 LEU A C 1
ATOM 756 O O . LEU A 1 91 ? -0.739 -1.930 -1.151 1.00 92.31 91 LEU A O 1
ATOM 760 N N . THR A 1 92 ? -0.926 -2.690 -3.254 1.00 92.25 92 THR A N 1
ATOM 761 C CA . THR A 1 92 ? 0.515 -2.905 -3.459 1.00 92.25 92 THR A CA 1
ATOM 762 C C . THR A 1 92 ? 1.319 -1.625 -3.223 1.00 92.25 92 THR A C 1
ATOM 764 O O . THR A 1 92 ? 2.372 -1.645 -2.592 1.00 92.25 92 THR A O 1
ATOM 767 N N . LEU A 1 93 ? 0.830 -0.474 -3.700 1.00 95.12 93 LEU A N 1
ATOM 768 C CA . LEU A 1 93 ? 1.497 0.807 -3.463 1.00 95.12 93 LEU A CA 1
ATOM 769 C C . LEU A 1 93 ? 1.569 1.131 -1.960 1.00 95.12 93 LEU A C 1
ATOM 771 O O . LEU A 1 93 ? 2.598 1.608 -1.481 1.00 95.12 93 LEU A O 1
ATOM 775 N N . ALA A 1 94 ? 0.503 0.840 -1.212 1.00 94.94 94 ALA A N 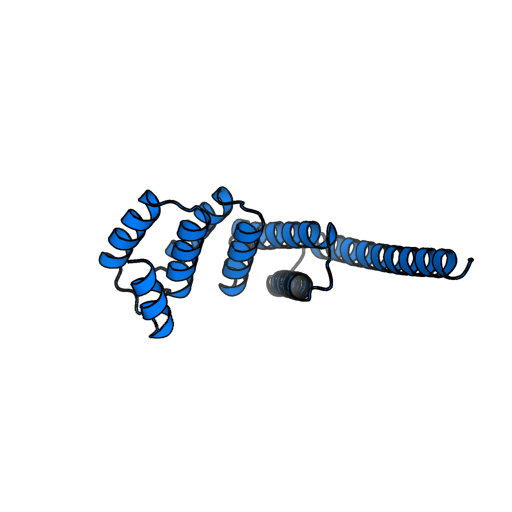1
ATOM 776 C CA . ALA A 1 94 ? 0.476 1.023 0.231 1.00 94.94 94 ALA A CA 1
ATOM 777 C C . ALA A 1 94 ? 1.471 0.105 0.957 1.00 94.94 94 ALA A C 1
ATOM 779 O O . ALA A 1 94 ? 2.206 0.580 1.822 1.00 94.94 94 ALA A O 1
ATOM 780 N N . GLU A 1 95 ? 1.546 -1.170 0.573 1.00 92.38 95 GLU A N 1
ATOM 781 C CA . GLU A 1 95 ? 2.527 -2.132 1.098 1.00 92.38 95 GLU A CA 1
ATOM 782 C C . GLU A 1 95 ? 3.965 -1.674 0.823 1.00 92.38 95 GLU A C 1
ATOM 784 O O . GLU A 1 95 ? 4.825 -1.717 1.709 1.00 92.38 95 GLU A O 1
ATOM 789 N N . ILE A 1 96 ? 4.229 -1.146 -0.378 1.00 91.81 96 ILE A N 1
ATOM 790 C CA . ILE A 1 96 ? 5.531 -0.571 -0.721 1.00 91.81 96 ILE A CA 1
ATOM 791 C C . ILE A 1 96 ? 5.849 0.613 0.199 1.00 91.81 96 ILE A C 1
ATOM 793 O O . ILE A 1 96 ? 6.929 0.624 0.793 1.00 91.81 96 ILE A O 1
ATOM 797 N N . TYR A 1 97 ? 4.931 1.567 0.392 1.00 95.19 97 TYR A N 1
ATOM 798 C CA . TYR A 1 97 ? 5.163 2.684 1.317 1.00 95.19 97 TYR A CA 1
ATOM 799 C C . TYR A 1 97 ? 5.383 2.222 2.761 1.00 95.19 97 TYR A C 1
ATOM 801 O O . TYR A 1 97 ? 6.259 2.765 3.435 1.00 95.19 97 TYR A O 1
ATOM 809 N N . GLN A 1 98 ? 4.655 1.203 3.231 1.00 92.75 98 GLN A N 1
ATOM 810 C CA . GLN A 1 98 ? 4.889 0.595 4.546 1.00 92.75 98 GLN A CA 1
ATOM 811 C C . GLN A 1 98 ? 6.304 0.019 4.647 1.00 92.75 98 GLN A C 1
ATOM 813 O O . GLN A 1 98 ? 7.000 0.288 5.626 1.00 92.75 98 GLN A O 1
ATOM 818 N N . SER A 1 99 ? 6.755 -0.713 3.622 1.00 90.44 99 SER A N 1
ATOM 819 C CA . SER A 1 99 ? 8.100 -1.305 3.586 1.00 90.44 99 SER A CA 1
ATOM 820 C C . SER A 1 99 ? 9.215 -0.254 3.580 1.00 90.44 99 SER A C 1
ATOM 822 O O . SER A 1 99 ? 10.279 -0.478 4.153 1.00 90.44 99 SER A O 1
ATOM 824 N N . LEU A 1 100 ? 8.961 0.907 2.967 1.00 90.75 100 LEU A N 1
ATOM 825 C CA . LEU A 1 100 ? 9.892 2.035 2.910 1.00 90.75 100 LEU A CA 1
ATOM 826 C C . LEU A 1 100 ? 9.788 2.965 4.132 1.00 90.75 100 LEU A C 1
ATOM 828 O O . LEU A 1 100 ? 10.623 3.852 4.294 1.00 90.75 100 LEU A O 1
ATOM 832 N N . GLY A 1 101 ? 8.775 2.787 4.987 1.00 91.75 101 GLY A N 1
ATOM 833 C CA . GLY A 1 101 ? 8.488 3.683 6.109 1.00 91.75 101 GLY A CA 1
ATOM 834 C C . GLY A 1 101 ? 7.988 5.074 5.694 1.00 91.75 101 GLY A C 1
ATOM 835 O O . GLY A 1 101 ? 8.025 6.001 6.506 1.00 91.75 101 GLY A O 1
ATOM 836 N N . ASP A 1 102 ? 7.516 5.245 4.455 1.00 93.88 102 ASP A N 1
ATOM 837 C CA . ASP A 1 102 ? 6.965 6.511 3.957 1.00 93.88 102 ASP A CA 1
ATOM 838 C C . ASP A 1 102 ? 5.501 6.680 4.392 1.00 93.88 102 ASP A C 1
ATOM 840 O O . ASP A 1 102 ? 4.546 6.567 3.617 1.00 93.88 102 ASP A O 1
ATOM 844 N N . PHE A 1 103 ? 5.317 6.949 5.685 1.00 92.31 103 PHE A N 1
ATOM 845 C CA . PHE A 1 103 ? 3.990 7.123 6.274 1.00 92.31 103 PHE A CA 1
ATOM 846 C C . PHE A 1 103 ? 3.247 8.353 5.735 1.00 92.31 103 PHE A C 1
ATOM 848 O O . PHE A 1 103 ? 2.019 8.366 5.743 1.00 92.31 103 PHE A O 1
ATOM 855 N N . ALA A 1 104 ? 3.960 9.372 5.247 1.00 92.94 104 ALA A N 1
ATOM 856 C CA . ALA A 1 104 ? 3.337 10.579 4.710 1.00 92.94 104 ALA A CA 1
ATOM 857 C C . ALA A 1 104 ? 2.622 10.292 3.381 1.00 92.94 104 ALA A C 1
ATOM 859 O O . ALA A 1 104 ? 1.464 10.682 3.194 1.00 92.94 104 ALA A O 1
ATOM 860 N N . SER A 1 105 ? 3.284 9.576 2.468 1.00 93.88 105 SER A N 1
ATOM 861 C CA . SER A 1 105 ? 2.663 9.141 1.211 1.00 93.88 105 SER A CA 1
ATOM 862 C C . SER A 1 105 ? 1.553 8.119 1.458 1.00 93.88 105 SER A C 1
ATOM 864 O O . SER A 1 105 ? 0.484 8.213 0.852 1.00 93.88 105 SER A O 1
ATOM 866 N N . LEU A 1 106 ? 1.750 7.215 2.422 1.00 95.00 106 LEU A N 1
ATOM 867 C CA . LEU A 1 106 ? 0.747 6.227 2.816 1.00 95.00 106 LEU A CA 1
ATOM 868 C C . LEU A 1 106 ? -0.539 6.858 3.370 1.00 95.00 106 LEU A C 1
ATOM 870 O O . LEU A 1 106 ? -1.628 6.436 2.997 1.00 95.00 106 LEU A O 1
ATOM 874 N N . GLU A 1 107 ? -0.451 7.893 4.208 1.00 93.06 107 GLU A N 1
ATOM 875 C CA . GLU A 1 107 ? -1.634 8.601 4.727 1.00 93.06 107 GLU A CA 1
ATOM 876 C C . GLU A 1 107 ? -2.423 9.313 3.618 1.00 93.06 107 GLU A C 1
ATOM 878 O O . GLU A 1 107 ? -3.660 9.272 3.590 1.00 93.06 107 GLU A O 1
ATOM 883 N N . ARG A 1 108 ? -1.720 9.916 2.651 1.00 93.88 108 ARG A N 1
ATOM 884 C CA . ARG A 1 108 ? -2.349 10.519 1.464 1.00 93.88 108 ARG A CA 1
ATOM 885 C C . ARG A 1 108 ? -3.053 9.467 0.608 1.00 93.88 108 ARG A C 1
ATOM 887 O O . ARG A 1 108 ? -4.158 9.715 0.123 1.00 93.88 108 ARG A O 1
ATOM 894 N N . LEU A 1 109 ? -2.431 8.302 0.432 1.00 94.69 109 LEU A N 1
ATOM 895 C CA . LEU A 1 109 ? -3.017 7.185 -0.303 1.00 94.69 109 LEU A CA 1
ATOM 896 C C . LEU A 1 109 ? -4.230 6.598 0.428 1.00 94.69 109 LEU A C 1
ATOM 898 O O . LEU A 1 109 ? -5.255 6.377 -0.208 1.00 94.69 109 LEU A O 1
ATOM 902 N N . LEU A 1 110 ? -4.153 6.410 1.749 1.00 94.06 110 LEU A N 1
ATOM 903 C CA . LEU A 1 110 ? -5.274 5.950 2.575 1.00 94.06 110 LEU A CA 1
ATOM 904 C C . LEU A 1 110 ? -6.480 6.882 2.450 1.00 94.06 110 LEU A C 1
ATOM 906 O O . LEU A 1 110 ? -7.597 6.403 2.294 1.00 94.06 110 LEU A O 1
ATOM 910 N N . THR A 1 111 ? -6.260 8.199 2.443 1.00 93.31 111 THR A N 1
ATOM 911 C CA . THR A 1 111 ? -7.338 9.181 2.229 1.00 93.31 111 THR A CA 1
ATOM 912 C C . THR A 1 111 ? -8.067 8.921 0.905 1.00 93.31 111 THR A C 1
ATOM 914 O O . THR A 1 111 ? -9.284 8.765 0.896 1.00 93.31 111 THR A O 1
ATOM 917 N N . LYS A 1 112 ? -7.322 8.759 -0.198 1.00 91.25 112 LYS A N 1
ATOM 918 C CA . LYS A 1 112 ? -7.895 8.413 -1.513 1.00 91.25 112 LYS A CA 1
ATOM 919 C C . LYS A 1 112 ? -8.589 7.048 -1.515 1.00 91.25 112 LYS A C 1
ATOM 921 O O . LYS A 1 112 ? -9.619 6.876 -2.153 1.00 91.25 112 LYS A O 1
ATOM 926 N N . LEU A 1 113 ? -8.021 6.064 -0.825 1.00 92.75 113 LEU A N 1
ATOM 927 C CA . LEU A 1 113 ? -8.586 4.721 -0.721 1.00 92.75 113 LEU A CA 1
ATOM 928 C C . LEU A 1 113 ? -9.946 4.731 -0.009 1.00 92.75 113 LEU A C 1
ATOM 930 O O . LEU A 1 113 ? -10.871 4.087 -0.494 1.00 92.75 113 LEU A O 1
ATOM 934 N N . PHE A 1 114 ? -10.099 5.506 1.069 1.00 91.50 114 PHE A N 1
ATOM 935 C CA . PHE A 1 114 ? -11.393 5.683 1.740 1.00 91.50 114 PHE A CA 1
ATOM 936 C C . PHE A 1 114 ? -12.399 6.489 0.910 1.00 91.50 114 PHE A C 1
ATOM 938 O O . PHE A 1 114 ? -13.592 6.223 1.001 1.00 91.50 114 PHE A O 1
ATOM 945 N N . GLU A 1 115 ? -11.949 7.432 0.077 1.00 90.44 115 GLU A N 1
ATOM 946 C CA . GLU A 1 115 ? -12.829 8.125 -0.879 1.00 90.44 115 GLU A CA 1
ATOM 947 C C . GLU A 1 115 ? -13.372 7.170 -1.954 1.00 90.44 115 GLU A C 1
ATOM 949 O O . GLU A 1 115 ? -14.538 7.262 -2.336 1.00 90.44 115 GLU A O 1
ATOM 954 N N . LEU A 1 116 ? -12.533 6.251 -2.445 1.00 89.06 116 LEU A N 1
ATOM 955 C CA . LEU A 1 116 ? -12.887 5.324 -3.523 1.00 89.06 116 LEU A CA 1
ATOM 956 C C . LEU A 1 116 ? -13.648 4.086 -3.031 1.00 89.06 116 LEU A C 1
ATOM 958 O O . LEU A 1 116 ? -14.528 3.593 -3.737 1.00 89.06 116 LEU A O 1
ATOM 962 N N . PHE A 1 117 ? -13.310 3.567 -1.849 1.00 90.50 117 PHE A N 1
ATOM 963 C CA . PHE A 1 117 ? -13.878 2.331 -1.304 1.00 90.50 117 PHE A CA 1
ATOM 964 C C . PHE A 1 117 ? -14.126 2.451 0.220 1.00 90.50 117 PHE A C 1
ATOM 966 O O . PHE A 1 117 ? -13.457 1.797 1.023 1.00 90.50 117 PHE A O 1
ATOM 973 N N . PRO A 1 118 ? -15.088 3.286 0.649 1.00 86.12 118 PRO A N 1
ATOM 974 C CA . PRO A 1 118 ? -15.309 3.597 2.068 1.00 86.12 118 PRO A CA 1
ATOM 975 C C . PRO A 1 118 ? -15.670 2.374 2.933 1.00 86.12 118 PRO A C 1
ATOM 977 O O . PRO A 1 118 ? -15.225 2.263 4.079 1.00 86.12 118 PRO A O 1
ATOM 980 N N . ASP A 1 119 ? -16.424 1.428 2.370 1.00 87.00 119 ASP A N 1
ATOM 981 C CA . ASP A 1 119 ? -16.955 0.256 3.083 1.00 87.00 119 ASP A CA 1
ATOM 982 C C . ASP A 1 119 ? -16.070 -0.997 2.947 1.00 87.00 119 ASP A C 1
ATOM 984 O O . ASP A 1 119 ? -16.490 -2.116 3.253 1.00 87.00 119 ASP A O 1
ATOM 988 N N . ASP A 1 120 ? -14.846 -0.839 2.444 1.00 90.69 120 ASP A N 1
ATOM 989 C CA . ASP A 1 120 ? -13.978 -1.962 2.118 1.00 90.69 120 ASP A CA 1
ATOM 990 C C . ASP A 1 120 ? -13.089 -2.367 3.298 1.00 90.69 120 ASP A C 1
ATOM 992 O O . ASP A 1 120 ? -12.178 -1.641 3.704 1.00 90.69 120 ASP A O 1
ATOM 996 N N . GLN A 1 121 ? -13.340 -3.560 3.840 1.00 91.75 121 GLN A N 1
ATOM 997 C CA . GLN A 1 121 ? -12.630 -4.057 5.018 1.00 91.75 121 GLN A CA 1
ATOM 998 C C . GLN A 1 121 ? -11.105 -4.102 4.841 1.00 91.75 121 GLN A C 1
ATOM 1000 O O . GLN A 1 121 ? -10.398 -3.871 5.817 1.00 91.75 121 GLN A O 1
ATOM 1005 N N . ASP A 1 122 ? -10.584 -4.350 3.634 1.00 91.06 122 ASP A N 1
ATOM 1006 C CA . ASP A 1 122 ? -9.137 -4.475 3.417 1.00 91.06 122 ASP A CA 1
ATOM 1007 C C . ASP A 1 122 ? -8.438 -3.135 3.672 1.00 91.06 122 ASP A C 1
ATOM 1009 O O . ASP A 1 122 ? -7.335 -3.088 4.212 1.00 91.06 122 ASP A O 1
ATOM 1013 N N . ILE A 1 123 ? -9.110 -2.027 3.352 1.00 93.19 123 ILE A N 1
ATOM 1014 C CA . ILE A 1 123 ? -8.592 -0.670 3.563 1.00 93.19 123 ILE A CA 1
ATOM 1015 C C . ILE A 1 123 ? -8.630 -0.307 5.047 1.00 93.19 123 ILE A C 1
ATOM 1017 O O . ILE A 1 123 ? -7.698 0.315 5.563 1.00 93.19 123 ILE A O 1
ATOM 1021 N N . TRP A 1 124 ? -9.661 -0.754 5.765 1.00 93.56 124 TRP A N 1
ATOM 1022 C CA . TRP A 1 124 ? -9.709 -0.645 7.224 1.00 93.56 124 TRP A CA 1
ATOM 1023 C C . TRP A 1 124 ? -8.583 -1.439 7.889 1.00 93.56 124 TRP A C 1
ATOM 1025 O O . TRP A 1 124 ? -7.912 -0.912 8.780 1.00 93.56 124 TRP A O 1
ATOM 1035 N N . MET A 1 125 ? -8.316 -2.661 7.424 1.00 93.81 125 MET A N 1
ATOM 1036 C CA . MET A 1 125 ? -7.203 -3.466 7.931 1.00 93.81 125 MET A CA 1
ATOM 1037 C C . MET A 1 125 ? -5.847 -2.834 7.603 1.00 93.81 125 MET A C 1
ATOM 1039 O O . MET A 1 125 ? -4.991 -2.756 8.481 1.00 93.81 125 MET A O 1
ATOM 1043 N N . LEU A 1 126 ? -5.678 -2.283 6.399 1.00 93.69 126 LEU A N 1
ATOM 1044 C CA . LEU A 1 126 ? -4.475 -1.548 6.005 1.00 93.69 126 LEU A CA 1
ATOM 1045 C C . LEU A 1 126 ? -4.235 -0.310 6.889 1.00 93.69 126 LEU A C 1
ATOM 1047 O O . LEU A 1 126 ? -3.099 -0.046 7.298 1.00 93.69 126 LEU A O 1
ATOM 1051 N N . LYS A 1 127 ? -5.291 0.447 7.225 1.00 93.69 127 LYS A N 1
ATOM 1052 C CA . LYS A 1 127 ? -5.210 1.578 8.168 1.00 93.69 127 LYS A CA 1
ATOM 1053 C C . LYS A 1 127 ? -4.772 1.103 9.555 1.00 93.69 127 LYS A C 1
ATOM 1055 O O . LYS A 1 127 ? -3.876 1.713 10.136 1.00 93.69 127 LYS A O 1
ATOM 1060 N N . LEU A 1 128 ? -5.355 0.015 10.065 1.00 93.38 128 LEU A N 1
ATOM 1061 C CA . LEU A 1 128 ? -4.966 -0.571 11.351 1.00 93.38 128 LEU A CA 1
ATOM 1062 C C . LEU A 1 128 ? -3.492 -0.996 11.352 1.00 93.38 128 LEU A C 1
ATOM 1064 O O . LEU A 1 128 ? -2.747 -0.605 12.249 1.00 93.38 128 LEU A O 1
ATOM 1068 N N . ASP A 1 129 ? -3.058 -1.733 10.330 1.00 92.62 129 ASP A N 1
ATOM 1069 C CA . ASP A 1 129 ? -1.675 -2.205 10.208 1.00 92.62 129 ASP A CA 1
ATOM 1070 C C . ASP A 1 129 ? -0.691 -1.032 10.158 1.00 92.62 129 ASP A C 1
ATOM 1072 O O . ASP A 1 129 ? 0.332 -1.037 10.840 1.00 92.62 129 ASP A O 1
ATOM 1076 N N . THR A 1 130 ? -1.052 0.041 9.453 1.00 92.12 130 THR A N 1
ATOM 1077 C CA . THR A 1 130 ? -0.267 1.282 9.414 1.00 92.12 130 THR A CA 1
ATOM 1078 C C . THR A 1 130 ? -0.136 1.932 10.794 1.00 92.12 130 THR A C 1
ATOM 1080 O O . THR A 1 130 ? 0.952 2.355 11.185 1.00 92.12 130 THR A O 1
ATOM 1083 N N . ILE A 1 131 ? -1.224 1.998 11.565 1.00 92.81 131 ILE A N 1
ATOM 1084 C CA . ILE A 1 131 ? -1.224 2.565 12.923 1.00 92.81 131 ILE A CA 1
ATOM 1085 C C . ILE A 1 131 ? -0.343 1.739 13.864 1.00 92.81 131 ILE A C 1
ATOM 1087 O O . ILE A 1 131 ? 0.439 2.302 14.640 1.00 92.81 131 ILE A O 1
ATOM 1091 N N . VAL A 1 132 ? -0.452 0.412 13.776 1.00 91.44 132 VAL A N 1
ATOM 1092 C CA . VAL A 1 132 ? 0.352 -0.533 14.558 1.00 91.44 132 VAL A CA 1
ATOM 1093 C C . VAL A 1 132 ? 1.834 -0.391 14.207 1.00 91.44 132 VAL A C 1
ATOM 1095 O O . VAL A 1 132 ? 2.660 -0.274 15.114 1.00 91.44 132 VAL A O 1
ATOM 1098 N N . LEU A 1 133 ? 2.176 -0.302 12.916 1.00 90.75 133 LEU A N 1
ATOM 1099 C CA . LEU A 1 133 ? 3.546 -0.069 12.443 1.00 90.75 133 LEU A CA 1
ATOM 1100 C C . LEU A 1 133 ? 4.122 1.254 12.969 1.00 90.75 133 LEU A C 1
ATOM 1102 O O . LEU A 1 133 ? 5.254 1.282 13.455 1.00 90.75 133 LEU A O 1
ATOM 1106 N N . LYS A 1 134 ? 3.329 2.335 12.958 1.00 89.19 134 LYS A N 1
ATOM 1107 C CA . LYS A 1 134 ? 3.704 3.641 13.535 1.00 89.19 134 LYS A CA 1
ATOM 1108 C C . LYS A 1 134 ? 3.789 3.633 15.066 1.00 89.19 134 LYS A C 1
ATOM 1110 O O . LYS A 1 134 ? 4.298 4.592 15.643 1.00 89.19 134 LYS A O 1
ATOM 1115 N N . LYS A 1 135 ? 3.274 2.591 15.733 1.00 89.50 135 LYS A N 1
ATOM 1116 C CA . LYS A 1 135 ? 3.150 2.483 17.199 1.00 89.50 135 LYS A CA 1
ATOM 1117 C C . LYS A 1 135 ? 2.408 3.676 17.821 1.00 89.50 135 LYS A C 1
ATOM 1119 O O . LYS A 1 135 ? 2.739 4.130 18.917 1.00 89.50 135 LYS A O 1
ATOM 1124 N N . SER A 1 136 ? 1.401 4.191 17.116 1.00 90.00 136 SER A N 1
ATOM 1125 C CA . SER A 1 136 ? 0.669 5.401 17.504 1.00 90.00 136 SER A CA 1
ATOM 1126 C C . SER A 1 136 ? -0.604 5.063 18.282 1.00 90.00 136 SER A C 1
ATOM 1128 O O . SER A 1 136 ? -1.647 4.744 17.712 1.00 90.00 136 SER A O 1
ATOM 1130 N N . SER A 1 137 ? -0.544 5.160 19.611 1.00 87.00 137 SER A N 1
ATOM 1131 C CA . SER A 1 137 ? -1.697 4.879 20.482 1.00 87.00 137 SER A CA 1
ATOM 1132 C C . SER A 1 137 ? -2.826 5.909 20.352 1.00 87.00 137 SER A C 1
ATOM 1134 O O . SER A 1 137 ? -3.991 5.586 20.590 1.00 87.00 137 SER A O 1
ATOM 1136 N N . SER A 1 138 ? -2.513 7.146 19.956 1.00 90.06 138 SER A N 1
ATOM 1137 C CA . SER A 1 138 ? -3.517 8.174 19.663 1.00 90.06 138 SER A CA 1
ATOM 1138 C C . SER A 1 138 ? -4.291 7.871 18.386 1.00 90.06 138 SER A C 1
ATOM 1140 O O . SER A 1 138 ? -5.510 8.035 18.369 1.00 90.06 138 SER A O 1
ATOM 1142 N N . ASP A 1 139 ? -3.602 7.403 17.343 1.00 90.50 139 ASP A N 1
ATOM 1143 C CA . ASP A 1 139 ? -4.253 7.060 16.077 1.00 90.50 139 ASP A CA 1
ATOM 1144 C C . ASP A 1 139 ? -5.093 5.790 16.230 1.00 90.50 139 ASP A C 1
ATOM 1146 O O . ASP A 1 139 ? -6.173 5.710 15.654 1.00 90.50 139 ASP A O 1
ATOM 1150 N N . LEU A 1 140 ? -4.675 4.855 17.093 1.00 91.25 140 LEU A N 1
ATOM 1151 C CA . LEU A 1 140 ? -5.469 3.669 17.424 1.00 91.25 140 LEU A CA 1
ATOM 1152 C C . LEU A 1 140 ? -6.804 4.038 18.088 1.00 91.25 140 LEU A C 1
ATOM 1154 O O . LEU A 1 140 ? -7.845 3.506 17.721 1.00 91.25 140 LEU A O 1
ATOM 1158 N N . LYS A 1 141 ? -6.813 5.005 19.016 1.00 89.44 141 LYS A N 1
ATOM 1159 C CA . LYS A 1 141 ? -8.069 5.494 19.617 1.00 89.44 141 LYS A CA 1
ATOM 1160 C C . LYS A 1 141 ? -9.000 6.126 18.582 1.00 89.44 141 LYS A C 1
ATOM 1162 O O . LYS A 1 141 ? -10.202 5.889 18.630 1.00 89.44 141 LYS A O 1
ATOM 1167 N N . ARG A 1 142 ? -8.450 6.918 17.655 1.00 90.88 142 ARG A N 1
ATOM 1168 C CA . ARG A 1 142 ? -9.227 7.525 16.561 1.00 90.88 142 ARG A CA 1
ATOM 1169 C C . ARG A 1 142 ? -9.768 6.469 15.602 1.00 90.88 142 ARG A C 1
ATOM 1171 O O . ARG A 1 142 ? -10.918 6.558 15.205 1.00 90.88 142 ARG A O 1
ATOM 1178 N N . PHE A 1 143 ? -8.978 5.442 15.294 1.00 92.44 143 PHE A N 1
ATOM 1179 C CA . PHE A 1 143 ? -9.406 4.330 14.448 1.00 92.44 143 PHE A CA 1
ATOM 1180 C C . PHE A 1 143 ? -10.677 3.660 14.973 1.00 92.44 143 PHE A C 1
ATOM 1182 O O . PHE A 1 143 ? -11.600 3.442 14.196 1.00 92.44 143 PHE A O 1
ATOM 1189 N N . TRP A 1 144 ? -10.758 3.397 16.280 1.00 89.94 144 TRP A N 1
ATOM 1190 C CA . TRP A 1 144 ? -11.959 2.816 16.886 1.00 89.94 144 TRP A CA 1
ATOM 1191 C C . TRP A 1 144 ? -13.172 3.745 16.805 1.00 89.94 144 TRP A C 1
ATOM 1193 O O . TRP A 1 144 ? -14.259 3.291 16.464 1.00 89.94 144 TRP A O 1
ATOM 1203 N N . GLN A 1 145 ? -12.981 5.048 17.035 1.00 90.06 145 GLN A N 1
ATOM 1204 C CA . GLN A 1 145 ? -14.050 6.043 16.881 1.00 90.06 145 GLN A CA 1
ATOM 1205 C C . GLN A 1 145 ? -14.572 6.105 15.442 1.00 90.06 145 GLN A C 1
ATOM 1207 O O . GLN A 1 145 ? -15.782 6.167 15.229 1.00 90.06 145 GLN A O 1
ATOM 1212 N N . ASP A 1 146 ? -13.670 6.061 14.461 1.00 89.12 146 ASP A N 1
ATOM 1213 C CA . ASP A 1 146 ? -14.036 6.042 13.048 1.00 89.12 146 ASP A CA 1
ATOM 1214 C C . ASP A 1 146 ? -14.776 4.740 12.699 1.00 89.12 146 ASP A C 1
ATOM 1216 O O . ASP A 1 146 ? -15.770 4.770 11.977 1.00 89.12 146 ASP A O 1
ATOM 1220 N N . LEU A 1 147 ? -14.322 3.596 13.218 1.00 88.19 147 LEU A N 1
ATOM 1221 C CA . LEU A 1 147 ? -14.917 2.286 12.942 1.00 88.19 147 LEU A CA 1
ATOM 1222 C C . LEU A 1 147 ? -16.324 2.157 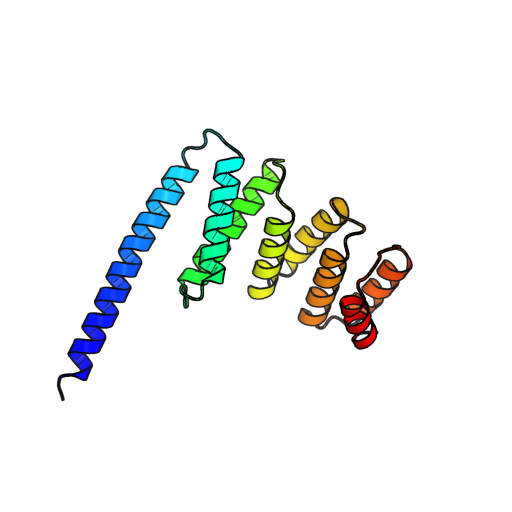13.540 1.00 88.19 147 LEU A C 1
ATOM 1224 O O . LEU A 1 147 ? -17.194 1.568 12.914 1.00 88.19 147 LEU A O 1
ATOM 1228 N N . GLU A 1 148 ? -16.588 2.749 14.707 1.00 84.81 148 GLU A N 1
ATOM 1229 C CA . GLU A 1 148 ? -17.940 2.803 15.286 1.00 84.81 148 GLU A CA 1
ATOM 1230 C C . GLU A 1 148 ? -18.917 3.634 14.441 1.00 84.81 148 GLU A C 1
ATOM 1232 O O . GLU A 1 148 ? -20.113 3.338 14.405 1.00 84.81 148 GLU A O 1
ATOM 1237 N N . GLN A 1 149 ? -18.420 4.667 13.756 1.00 84.75 149 GLN A N 1
ATOM 1238 C CA . GLN A 1 149 ? -19.229 5.547 12.907 1.00 84.75 149 GLN A CA 1
ATOM 1239 C C . GLN A 1 149 ? -19.488 4.967 11.511 1.00 84.75 149 GLN A C 1
ATOM 1241 O O . GLN A 1 149 ? -20.443 5.380 10.853 1.00 84.75 149 GLN A O 1
ATOM 1246 N N . ASN A 1 150 ? -18.662 4.021 11.054 1.00 82.94 150 ASN A N 1
ATOM 1247 C CA . ASN A 1 150 ? -18.753 3.426 9.724 1.00 82.94 150 ASN A CA 1
ATOM 1248 C C . ASN A 1 150 ? -19.254 1.977 9.805 1.00 82.94 150 ASN A C 1
ATOM 1250 O O . ASN A 1 150 ? -18.670 1.124 10.467 1.00 82.94 150 ASN A O 1
ATOM 1254 N N . HIS A 1 151 ? -20.333 1.660 9.091 1.00 76.81 151 HIS A N 1
ATOM 1255 C CA . HIS A 1 151 ? -20.915 0.316 9.100 1.00 76.81 151 HIS A CA 1
ATOM 1256 C C . HIS A 1 151 ? -20.209 -0.623 8.109 1.00 76.81 151 HIS A C 1
ATOM 1258 O O . HIS A 1 151 ? -20.766 -0.984 7.076 1.00 76.81 151 HIS A O 1
ATOM 1264 N N . VAL A 1 152 ? -18.992 -1.055 8.449 1.00 84.50 152 VAL A N 1
ATOM 1265 C CA . VAL A 1 152 ? -18.192 -1.974 7.620 1.00 84.50 152 VAL A CA 1
ATOM 1266 C C . VAL A 1 152 ? -18.368 -3.425 8.067 1.00 84.50 152 VAL A C 1
ATOM 1268 O O . VAL A 1 152 ? -18.297 -3.756 9.254 1.00 84.50 152 VAL A O 1
ATOM 1271 N N . TYR A 1 153 ? -18.585 -4.326 7.106 1.00 85.81 153 TYR A N 1
ATOM 1272 C CA . TYR A 1 153 ? -18.692 -5.756 7.384 1.00 85.81 153 TYR A CA 1
ATOM 1273 C C . TYR A 1 153 ? -17.322 -6.439 7.332 1.00 85.81 153 TYR A C 1
ATOM 1275 O O . TYR A 1 153 ? -16.721 -6.586 6.271 1.00 85.81 153 TYR A O 1
ATOM 1283 N N . PHE A 1 154 ? -16.866 -6.926 8.485 1.00 89.00 154 PHE A N 1
ATOM 1284 C CA . PHE A 1 154 ? -15.610 -7.665 8.605 1.00 89.00 154 PHE A CA 1
ATOM 1285 C C . PHE A 1 154 ? -15.815 -9.184 8.543 1.00 89.00 154 PHE A C 1
ATOM 1287 O O . PHE A 1 154 ? -16.756 -9.737 9.136 1.00 89.00 154 PHE A O 1
ATOM 1294 N N . SER A 1 155 ? -14.88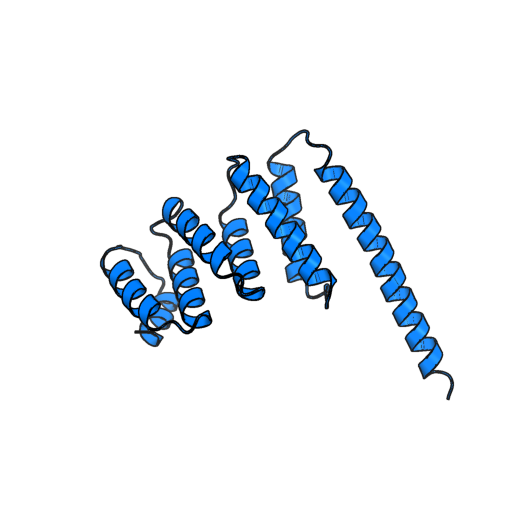3 -9.867 7.874 1.00 91.06 155 SER A N 1
ATOM 1295 C CA . SER A 1 155 ? -14.745 -11.325 7.916 1.00 91.06 155 SER A CA 1
ATOM 1296 C C . SER A 1 155 ? -14.475 -11.824 9.345 1.00 91.06 155 SER A C 1
ATOM 1298 O O . SER A 1 155 ? -14.089 -11.059 10.230 1.00 91.06 155 SER A O 1
ATOM 1300 N N . ALA A 1 156 ? -14.683 -13.120 9.597 1.00 89.94 156 ALA A N 1
ATOM 1301 C CA . ALA A 1 156 ? -14.409 -13.708 10.913 1.00 89.94 156 ALA A CA 1
ATOM 1302 C C . ALA A 1 156 ? -12.931 -13.558 11.324 1.00 89.94 156 ALA A C 1
ATOM 1304 O O . ALA A 1 156 ? -12.637 -13.282 12.485 1.00 89.94 156 ALA A O 1
ATOM 1305 N N . GLU A 1 157 ? -12.021 -13.678 10.359 1.00 91.25 157 GLU A N 1
ATOM 1306 C CA . GLU A 1 157 ? -10.584 -13.487 10.551 1.00 91.25 157 GLU A CA 1
ATOM 1307 C C . GLU A 1 157 ? -10.248 -12.037 10.925 1.00 91.25 157 GLU A C 1
ATOM 1309 O O . GLU A 1 157 ? -9.616 -11.789 11.953 1.00 91.25 157 GLU A O 1
ATOM 1314 N N . ASN A 1 158 ? -10.756 -11.065 10.161 1.00 90.25 158 ASN A N 1
ATOM 1315 C CA . ASN A 1 158 ? -10.508 -9.649 10.437 1.00 90.25 158 ASN A CA 1
ATOM 1316 C C . ASN A 1 158 ? -11.131 -9.204 11.764 1.00 90.25 158 ASN A C 1
ATOM 1318 O O . ASN A 1 158 ? -10.529 -8.416 12.489 1.00 90.25 158 ASN A O 1
ATOM 1322 N N . LYS A 1 159 ? -12.280 -9.771 12.152 1.00 89.56 159 LYS A N 1
ATOM 1323 C CA . LYS A 1 159 ? -12.867 -9.563 13.486 1.00 89.56 159 LYS A CA 1
ATOM 1324 C C . LYS A 1 159 ? -11.953 -10.050 14.607 1.00 89.56 159 LYS A C 1
ATOM 1326 O O . LYS A 1 159 ? -11.825 -9.358 15.612 1.00 89.56 159 LYS A O 1
ATOM 1331 N N . ALA A 1 160 ? -11.308 -11.204 14.443 1.00 89.75 160 ALA A N 1
ATOM 1332 C CA . ALA A 1 160 ? -10.361 -11.712 15.434 1.00 89.75 160 ALA A CA 1
ATOM 1333 C C . ALA A 1 160 ? -9.126 -10.804 15.553 1.00 89.75 160 ALA A C 1
ATOM 1335 O O . ALA A 1 160 ? -8.701 -10.492 16.665 1.00 89.75 160 ALA A O 1
ATOM 1336 N N . LYS A 1 161 ? -8.592 -10.322 14.421 1.00 89.31 161 LYS A N 1
ATOM 1337 C CA . LYS A 1 161 ? -7.467 -9.373 14.404 1.00 89.31 161 LYS A CA 1
ATOM 1338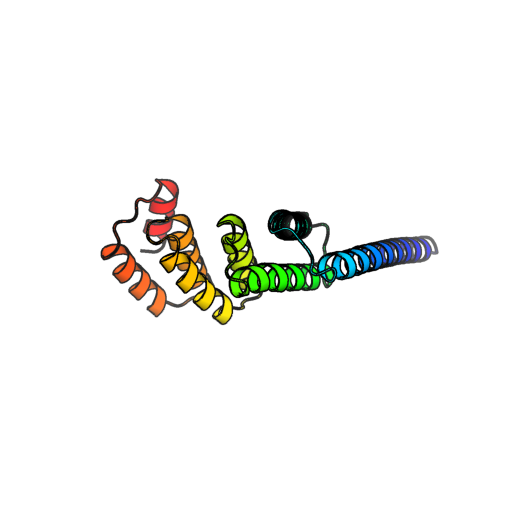 C C . LYS A 1 161 ? -7.837 -8.033 15.046 1.00 89.31 161 LYS A C 1
ATOM 1340 O O . LYS A 1 161 ? -7.050 -7.507 15.823 1.00 89.31 161 LYS A O 1
ATOM 1345 N N . LEU A 1 162 ? -9.035 -7.511 14.781 1.00 89.94 162 LEU A N 1
ATOM 1346 C CA . LEU A 1 162 ? -9.549 -6.305 15.437 1.00 89.94 162 LEU A CA 1
ATOM 1347 C C . LEU A 1 162 ? -9.663 -6.499 16.954 1.00 89.94 162 LEU A C 1
ATOM 1349 O O . LEU A 1 162 ? -9.135 -5.689 17.707 1.00 89.94 162 LEU A O 1
ATOM 1353 N N . ALA A 1 163 ? -10.265 -7.603 17.404 1.00 88.38 163 ALA A N 1
ATOM 1354 C CA . ALA A 1 163 ? -10.434 -7.893 18.828 1.00 88.38 163 ALA A CA 1
ATOM 1355 C C . ALA A 1 163 ? -9.105 -8.021 19.594 1.00 88.38 163 ALA A C 1
ATOM 1357 O O . ALA A 1 163 ? -9.067 -7.752 20.788 1.00 88.38 163 ALA A O 1
ATOM 1358 N N . PHE A 1 164 ? -8.017 -8.422 18.929 1.00 88.81 164 PHE A N 1
ATOM 1359 C CA . PHE A 1 164 ? -6.685 -8.465 19.539 1.00 88.81 164 PHE A CA 1
ATOM 1360 C C . PHE A 1 164 ? -6.119 -7.067 19.849 1.00 88.81 164 PHE A C 1
ATOM 1362 O O . PHE A 1 164 ? -5.375 -6.911 20.815 1.00 88.81 164 PHE A O 1
ATOM 1369 N N . TRP A 1 165 ? -6.449 -6.066 19.027 1.00 85.50 165 TRP A N 1
ATOM 1370 C CA . TRP A 1 165 ? -5.934 -4.694 19.143 1.00 85.50 165 TRP A CA 1
ATOM 1371 C C . TRP A 1 165 ? -6.879 -3.728 19.872 1.00 85.50 165 TRP A C 1
ATOM 1373 O O . TRP A 1 165 ? -6.532 -2.553 20.034 1.00 85.50 165 TRP A O 1
ATOM 1383 N N . GLN A 1 166 ? -8.066 -4.199 20.255 1.00 78.81 166 GLN A N 1
ATOM 1384 C CA . GLN A 1 166 ? -9.049 -3.455 21.041 1.00 78.81 166 GLN A CA 1
ATOM 1385 C C . GLN A 1 166 ? -8.665 -3.447 22.524 1.00 78.81 166 GLN A C 1
ATOM 1387 O O . GLN A 1 166 ? -8.739 -2.354 23.132 1.00 78.81 166 GLN A O 1
#

Foldseek 3Di:
DCVVVVVVVVVVVCVVVVVVVVVVVVVVVVVVVVVVDDDPVVLVVVLVVLLCVLVVVPDPDPRNVVSLVVNLVSQVVCVVVVHDDDPVSLVSNLVSCLVVVVVVVNVVSLVVVCVVCVQDVVSLVSQVVSCVSVVPPPSLVVSVVVPVVDDHDDDPVSVVVNVVSD

Sequence (166 aa):
MNEDIEVVHYATTILSELTAKYDEHLHQLKQYAKKKTESLDRRHKYADFLNHYIESEIAEGHYDLTLKQAYINEVEDLLAGDFPVKKLHLLTLAEIYQSLGDFASLERLLTKLFELFPDDQDIWMLKLDTIVLKKSSSDLKRFWQDLEQNHVYFSAENKAKLAFWQ

Radius of gyration: 20.36 Å; chains: 1; bounding box: 65×34×48 Å